Protein AF-A0A1Y0N5H6-F1 (afdb_monomer_lite)

Structure (mmCIF, N/CA/C/O backbone):
data_AF-A0A1Y0N5H6-F1
#
_entry.id   AF-A0A1Y0N5H6-F1
#
loop_
_atom_site.group_PDB
_atom_site.id
_atom_site.type_symbol
_atom_site.label_atom_id
_atom_site.label_alt_id
_atom_site.label_comp_id
_atom_site.label_asym_id
_atom_site.label_entity_id
_atom_site.label_seq_id
_atom_site.pdbx_PDB_ins_code
_atom_site.Cartn_x
_atom_site.Cartn_y
_atom_site.Cartn_z
_atom_site.occupancy
_atom_site.B_iso_or_equiv
_atom_site.auth_seq_id
_atom_site.auth_comp_id
_atom_site.auth_asym_id
_atom_site.auth_atom_id
_atom_site.pdbx_PDB_model_num
ATOM 1 N N . MET A 1 1 ? -9.984 -1.069 -18.831 1.00 58.22 1 MET A N 1
ATOM 2 C CA . MET A 1 1 ? -9.502 -0.508 -17.548 1.00 58.22 1 MET A CA 1
ATOM 3 C C . MET A 1 1 ? -8.630 -1.552 -16.875 1.00 58.22 1 MET A C 1
ATOM 5 O O . MET A 1 1 ? -8.851 -2.729 -17.127 1.00 58.22 1 MET A O 1
ATOM 9 N N . SER A 1 2 ? -7.608 -1.158 -16.109 1.00 81.31 2 SER A N 1
ATOM 10 C CA . SER A 1 2 ? -6.770 -2.136 -15.404 1.00 81.31 2 SER A CA 1
ATOM 11 C C . SER A 1 2 ? -7.422 -2.525 -14.075 1.00 81.31 2 SER A C 1
ATOM 13 O O . SER A 1 2 ? -7.950 -1.661 -13.372 1.00 81.31 2 SER A O 1
ATOM 15 N N . LEU A 1 3 ? -7.335 -3.809 -13.715 1.00 82.31 3 LEU A N 1
ATOM 16 C CA . LEU A 1 3 ? -7.831 -4.347 -12.440 1.00 82.31 3 LEU A CA 1
ATOM 17 C C . LEU A 1 3 ? -7.279 -3.569 -11.231 1.00 82.31 3 LEU A C 1
ATOM 19 O O . LEU A 1 3 ? -7.959 -3.401 -10.220 1.00 82.31 3 LEU A O 1
ATOM 23 N N . LEU A 1 4 ? -6.054 -3.047 -11.346 1.00 85.25 4 LEU A N 1
ATOM 24 C CA . LEU A 1 4 ? -5.412 -2.253 -10.301 1.00 85.25 4 LEU A CA 1
ATOM 25 C C . LEU A 1 4 ? -6.113 -0.914 -10.066 1.00 85.25 4 LEU A C 1
ATOM 27 O O . LEU A 1 4 ? -6.288 -0.513 -8.918 1.00 85.25 4 LEU A O 1
ATOM 31 N N . LEU A 1 5 ? -6.508 -0.222 -11.138 1.00 85.56 5 LEU A N 1
ATOM 32 C CA . LEU A 1 5 ? -7.171 1.077 -11.034 1.00 85.56 5 LEU A CA 1
ATOM 33 C C . LEU A 1 5 ? -8.551 0.928 -10.382 1.00 85.56 5 LEU A C 1
ATOM 35 O O . LEU A 1 5 ? -8.894 1.685 -9.477 1.00 85.56 5 LEU A O 1
ATOM 39 N N . GLU A 1 6 ? -9.303 -0.093 -10.798 1.00 87.88 6 GLU A N 1
ATOM 40 C CA . GLU A 1 6 ? -10.616 -0.419 -10.233 1.00 87.88 6 GLU A CA 1
ATOM 41 C C . GLU A 1 6 ? -10.504 -0.833 -8.764 1.00 87.88 6 GLU A C 1
ATOM 43 O O . GLU A 1 6 ? -11.273 -0.356 -7.932 1.00 87.88 6 GLU A O 1
ATOM 48 N N . THR A 1 7 ? -9.498 -1.641 -8.415 1.00 87.50 7 THR A N 1
ATOM 49 C CA . THR A 1 7 ? -9.249 -2.045 -7.023 1.00 87.50 7 THR A CA 1
ATOM 50 C C . THR A 1 7 ? -8.902 -0.840 -6.146 1.00 87.50 7 THR A C 1
ATOM 52 O O . THR A 1 7 ? -9.476 -0.680 -5.069 1.00 87.50 7 THR A O 1
ATOM 55 N N . LYS A 1 8 ? -8.017 0.058 -6.611 1.00 87.62 8 LYS A N 1
ATOM 56 C CA . LYS A 1 8 ? -7.678 1.296 -5.888 1.00 87.62 8 LYS A CA 1
ATOM 57 C C . LYS A 1 8 ? -8.905 2.185 -5.679 1.00 87.62 8 LYS A C 1
ATOM 59 O O . LYS A 1 8 ? -9.112 2.675 -4.569 1.00 87.62 8 LYS A O 1
ATOM 64 N N . ALA A 1 9 ? -9.730 2.356 -6.713 1.00 87.94 9 ALA A N 1
ATOM 65 C CA . ALA A 1 9 ? -10.960 3.138 -6.632 1.00 87.94 9 ALA A CA 1
ATOM 66 C C . ALA A 1 9 ? -11.977 2.513 -5.661 1.00 87.94 9 ALA A C 1
ATOM 68 O O . ALA A 1 9 ? -12.497 3.206 -4.790 1.00 87.94 9 ALA A O 1
ATOM 69 N N . ALA A 1 10 ? -12.202 1.198 -5.741 1.00 89.38 10 ALA A N 1
ATOM 70 C CA . ALA A 1 10 ? -13.122 0.475 -4.862 1.00 89.38 10 ALA A CA 1
ATOM 71 C C . ALA A 1 10 ? -12.689 0.511 -3.387 1.00 89.38 10 ALA A C 1
ATOM 73 O O . ALA A 1 10 ? -13.523 0.525 -2.481 1.00 89.38 10 ALA A O 1
ATOM 74 N N . MET A 1 11 ? -11.381 0.556 -3.130 1.00 89.12 11 MET A N 1
ATOM 75 C CA . MET A 1 11 ? -10.827 0.718 -1.786 1.00 89.12 11 MET A CA 1
ATOM 76 C C . MET A 1 11 ? -10.860 2.166 -1.283 1.00 89.12 11 MET A C 1
ATOM 78 O O . MET A 1 11 ? -10.566 2.394 -0.110 1.00 89.12 11 MET A O 1
ATOM 82 N N . GLY A 1 12 ? -11.193 3.142 -2.132 1.00 89.69 12 GLY A N 1
ATOM 83 C CA . GLY A 1 12 ? -11.095 4.562 -1.796 1.00 89.69 12 GLY A CA 1
ATOM 84 C C . GLY A 1 12 ? -9.658 4.980 -1.490 1.00 89.69 12 GLY A C 1
ATOM 85 O O . GLY A 1 12 ? -9.422 5.689 -0.516 1.00 89.69 12 GLY A O 1
ATOM 86 N N . TYR A 1 13 ? -8.687 4.470 -2.255 1.00 89.00 13 TYR A N 1
ATOM 87 C CA . TYR A 1 13 ? -7.281 4.793 -2.037 1.00 89.00 13 TYR A CA 1
ATOM 88 C C . TYR A 1 13 ? -6.996 6.273 -2.322 1.00 89.00 13 TYR A C 1
ATOM 90 O O . TYR A 1 13 ? -7.308 6.776 -3.403 1.00 89.00 13 TYR A O 1
ATOM 98 N N . THR A 1 14 ? -6.330 6.939 -1.383 1.00 88.44 14 THR A N 1
ATOM 99 C CA . THR A 1 14 ? -5.790 8.292 -1.532 1.00 88.44 14 THR A CA 1
ATOM 100 C C . THR A 1 14 ? -4.298 8.295 -1.184 1.00 88.44 14 THR A C 1
ATOM 102 O O . THR A 1 14 ? -3.870 7.554 -0.298 1.00 88.44 14 THR A O 1
ATOM 105 N N . PRO A 1 15 ? -3.471 9.121 -1.848 1.00 82.94 15 PRO A N 1
ATOM 106 C CA . PRO A 1 15 ? -2.040 9.207 -1.542 1.00 82.94 15 PRO A CA 1
ATOM 107 C C . PRO A 1 15 ? -1.728 9.946 -0.224 1.00 82.94 15 PRO A C 1
ATOM 109 O O . PRO A 1 15 ? -0.594 9.898 0.237 1.00 82.94 15 PRO A O 1
ATOM 112 N N . ALA A 1 16 ? -2.711 10.597 0.416 1.00 80.12 16 ALA A N 1
ATOM 113 C CA . ALA A 1 16 ? -2.542 11.283 1.700 1.00 80.12 16 ALA A CA 1
ATOM 114 C C . ALA A 1 16 ? -3.866 11.397 2.502 1.00 80.12 16 ALA A C 1
ATOM 116 O O . ALA A 1 16 ? -4.934 11.405 1.877 1.00 80.12 16 ALA A O 1
ATOM 117 N N . PRO A 1 17 ? -3.834 11.559 3.848 1.00 67.25 17 PRO A N 1
ATOM 118 C CA . PRO A 1 17 ? -2.692 11.387 4.745 1.00 67.25 17 PRO A CA 1
ATOM 119 C C . PRO A 1 17 ? -2.772 10.130 5.648 1.00 67.25 17 PRO A C 1
ATOM 121 O O . PRO A 1 17 ? -3.741 9.884 6.363 1.00 67.25 17 PRO A O 1
ATOM 124 N N . ASN A 1 18 ? -1.639 9.428 5.669 1.00 60.78 18 ASN A N 1
ATOM 125 C CA . ASN A 1 18 ? -0.9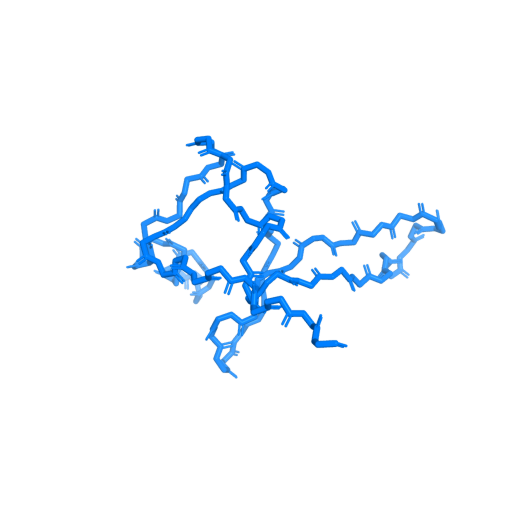49 8.752 6.769 1.00 60.78 18 ASN A CA 1
ATOM 126 C C . ASN A 1 18 ? -1.571 7.493 7.400 1.00 60.78 18 ASN A C 1
ATOM 128 O O . ASN A 1 18 ? -1.877 7.493 8.594 1.00 60.78 18 ASN A O 1
ATOM 132 N N . ARG A 1 19 ? -1.699 6.389 6.640 1.00 77.12 19 ARG A N 1
ATOM 133 C CA . ARG A 1 19 ? -2.044 5.069 7.217 1.00 77.12 19 ARG A CA 1
ATOM 134 C C . ARG A 1 19 ? -1.357 3.847 6.599 1.00 77.12 19 ARG A C 1
ATOM 136 O O . ARG A 1 19 ? -1.304 2.813 7.258 1.00 77.12 19 ARG A O 1
ATOM 143 N N . CYS A 1 20 ? -0.835 3.904 5.377 1.00 88.00 20 CYS A N 1
ATOM 144 C CA . CYS A 1 20 ? -0.380 2.692 4.694 1.00 88.00 20 CYS A CA 1
ATOM 145 C C . CYS A 1 20 ? 0.778 1.977 5.408 1.00 88.00 20 CYS A C 1
ATOM 147 O O . CYS A 1 20 ? 0.643 0.783 5.642 1.00 88.00 20 CYS A O 1
ATOM 149 N N . SER A 1 21 ? 1.839 2.655 5.859 1.00 87.81 21 SER A N 1
ATOM 150 C CA . SER A 1 21 ? 2.959 1.996 6.578 1.00 87.81 21 SER A CA 1
ATOM 151 C C . SER A 1 21 ? 2.549 1.202 7.826 1.00 87.81 21 SER A C 1
ATOM 153 O O . SER A 1 21 ? 3.159 0.178 8.158 1.00 87.81 21 SER A O 1
ATOM 155 N N . LYS A 1 22 ? 1.483 1.649 8.499 1.00 89.88 22 LYS A N 1
ATOM 156 C CA . LYS A 1 22 ? 0.904 1.015 9.693 1.00 89.88 22 LYS A CA 1
ATOM 157 C C . LYS A 1 22 ? -0.143 -0.052 9.373 1.00 89.88 22 LYS A C 1
ATOM 159 O O . LYS A 1 22 ? -0.662 -0.682 10.287 1.00 89.88 22 LYS A O 1
ATOM 164 N N . CYS A 1 23 ? -0.477 -0.251 8.102 1.00 91.38 23 CYS A N 1
ATOM 165 C CA . CYS A 1 23 ? -1.502 -1.192 7.676 1.00 91.38 23 CYS A CA 1
ATOM 166 C C . CYS A 1 23 ? -0.957 -2.626 7.658 1.00 91.38 23 CYS A C 1
ATOM 168 O O . CYS A 1 23 ? 0.127 -2.860 7.125 1.00 91.38 23 CYS A O 1
ATOM 170 N N . ARG A 1 24 ? -1.715 -3.615 8.146 1.00 92.19 24 ARG A N 1
ATOM 171 C CA . ARG A 1 24 ? -1.345 -5.045 8.079 1.00 92.19 24 ARG A CA 1
ATOM 172 C C . ARG A 1 24 ? -1.100 -5.549 6.656 1.00 92.19 24 ARG A C 1
ATOM 174 O O . ARG A 1 24 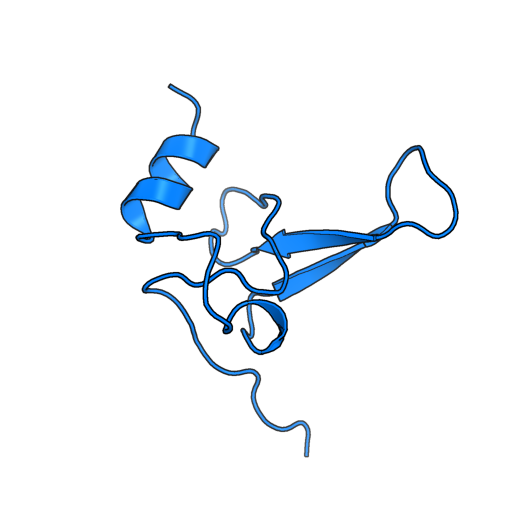? -0.373 -6.513 6.460 1.00 92.19 24 ARG A O 1
ATOM 181 N N . TYR A 1 25 ? -1.701 -4.890 5.666 1.00 92.44 25 TYR A N 1
ATOM 182 C CA . TYR A 1 25 ? -1.589 -5.235 4.248 1.00 92.44 25 TYR A CA 1
ATOM 183 C C . TYR A 1 25 ? -0.433 -4.521 3.539 1.00 92.44 25 TYR A C 1
ATOM 185 O O . TYR A 1 25 ? -0.297 -4.640 2.323 1.00 92.44 25 TYR A O 1
ATOM 193 N N . PHE A 1 26 ? 0.360 -3.726 4.255 1.00 92.31 26 PHE A N 1
ATOM 194 C CA . PHE A 1 26 ? 1.521 -3.046 3.695 1.00 92.31 26 PHE A CA 1
ATOM 195 C C . PHE A 1 26 ? 2.755 -3.932 3.783 1.00 92.31 26 PHE A C 1
ATOM 197 O O . PHE A 1 26 ? 3.108 -4.422 4.859 1.00 92.31 26 PHE A O 1
ATOM 204 N N . THR A 1 27 ? 3.428 -4.096 2.652 1.00 92.62 27 THR A N 1
ATOM 205 C CA . THR A 1 27 ? 4.671 -4.852 2.536 1.00 92.62 27 THR A CA 1
ATOM 206 C C . THR A 1 27 ? 5.675 -4.083 1.688 1.00 92.62 27 THR A C 1
ATOM 208 O O . THR A 1 27 ? 5.295 -3.267 0.848 1.00 92.62 27 THR A O 1
ATOM 211 N N . GLU A 1 28 ? 6.952 -4.359 1.909 1.00 92.94 28 GLU A N 1
ATOM 212 C CA . GLU A 1 28 ? 8.050 -3.824 1.117 1.00 92.94 28 GLU A CA 1
ATOM 213 C C . GLU A 1 28 ? 8.717 -4.971 0.363 1.00 92.94 28 GLU A C 1
ATOM 215 O O . GLU A 1 28 ? 8.876 -6.070 0.895 1.00 92.94 28 GLU A O 1
ATOM 220 N N . GLN A 1 29 ? 9.069 -4.728 -0.894 1.00 92.25 29 GLN A N 1
ATOM 221 C CA . GLN A 1 29 ? 9.744 -5.695 -1.753 1.00 92.25 29 GLN A CA 1
ATOM 222 C C . GLN A 1 29 ? 10.916 -5.013 -2.454 1.00 92.25 29 GLN A C 1
ATOM 224 O O . GLN A 1 29 ? 10.792 -3.857 -2.846 1.00 92.25 29 GLN A O 1
ATOM 229 N N . ASP A 1 30 ? 12.036 -5.709 -2.644 1.00 93.25 30 ASP A N 1
ATOM 230 C CA . ASP A 1 30 ? 13.166 -5.156 -3.395 1.00 93.25 30 ASP A CA 1
ATOM 231 C C . ASP A 1 30 ? 12.747 -4.740 -4.811 1.00 93.25 30 ASP A C 1
ATOM 233 O O . ASP A 1 30 ? 12.024 -5.459 -5.513 1.00 93.25 30 ASP A O 1
ATOM 237 N N . HIS A 1 31 ? 13.203 -3.563 -5.237 1.00 90.62 31 HIS A N 1
ATOM 238 C CA . HIS A 1 31 ? 12.966 -3.082 -6.585 1.00 90.62 31 HIS A CA 1
ATOM 239 C C . HIS A 1 31 ? 13.740 -3.966 -7.577 1.00 90.62 31 HIS A C 1
ATOM 241 O O . HIS A 1 31 ? 14.956 -4.107 -7.449 1.00 90.62 31 HIS A O 1
ATOM 247 N N . PRO A 1 32 ? 13.089 -4.528 -8.613 1.00 88.50 32 PRO A N 1
ATOM 248 C CA . PRO A 1 32 ? 13.695 -5.553 -9.473 1.00 88.50 32 PRO A CA 1
ATOM 249 C C . PRO A 1 32 ? 14.895 -5.060 -10.295 1.00 88.50 32 PRO A C 1
ATOM 251 O O . PRO A 1 32 ? 15.633 -5.866 -10.852 1.00 88.50 32 PRO A O 1
ATOM 254 N N . VAL A 1 33 ? 15.063 -3.741 -10.408 1.00 90.88 33 VAL A N 1
ATOM 255 C CA . VAL A 1 33 ? 16.090 -3.098 -11.246 1.00 90.88 33 VAL A CA 1
ATOM 256 C C . VAL A 1 33 ? 17.006 -2.162 -10.451 1.00 90.88 33 VAL A C 1
ATOM 258 O O . VAL A 1 33 ? 18.107 -1.861 -10.898 1.00 90.88 33 VAL A O 1
ATOM 261 N N . LEU A 1 34 ? 16.568 -1.672 -9.288 1.00 88.94 34 LEU A N 1
ATOM 262 C CA . LEU A 1 34 ? 17.268 -0.609 -8.561 1.00 88.94 34 LEU A CA 1
ATOM 263 C C . LEU A 1 34 ? 17.761 -1.180 -7.238 1.00 88.94 34 LEU A C 1
ATOM 265 O O . LEU A 1 34 ? 16.963 -1.488 -6.356 1.00 88.94 34 LEU A O 1
ATOM 269 N N . GLU A 1 35 ? 19.077 -1.327 -7.106 1.00 88.00 35 GLU A N 1
ATOM 270 C CA . GLU A 1 35 ? 19.674 -1.773 -5.852 1.00 88.00 35 GLU A CA 1
ATOM 271 C C . GLU A 1 35 ? 19.349 -0.795 -4.718 1.00 88.00 35 GLU A C 1
ATOM 273 O O . GLU A 1 35 ? 19.395 0.424 -4.896 1.00 88.00 35 GLU A O 1
ATOM 278 N N . ARG A 1 36 ? 19.067 -1.340 -3.526 1.00 85.38 36 ARG A N 1
ATOM 279 C CA . ARG A 1 36 ? 18.773 -0.572 -2.300 1.00 85.38 36 ARG A CA 1
ATOM 280 C C . ARG A 1 36 ? 17.540 0.334 -2.412 1.00 85.38 36 ARG A C 1
ATOM 282 O O . ARG A 1 36 ? 17.459 1.351 -1.725 1.00 85.38 36 ARG A O 1
ATOM 289 N N . MET A 1 37 ? 16.591 -0.028 -3.270 1.00 89.56 37 MET A N 1
ATOM 290 C CA . MET A 1 37 ? 15.285 0.616 -3.348 1.00 89.56 37 MET A CA 1
ATOM 291 C C . MET A 1 37 ? 14.188 -0.410 -3.076 1.00 89.56 37 MET A C 1
ATOM 293 O O . MET A 1 37 ? 14.252 -1.532 -3.573 1.00 89.56 37 MET A O 1
ATOM 297 N N . TRP A 1 38 ? 13.170 -0.009 -2.316 1.00 89.00 38 TRP A N 1
ATOM 298 C CA . TRP A 1 38 ? 12.043 -0.865 -1.954 1.00 89.00 38 TRP A CA 1
ATOM 299 C C . TRP A 1 38 ? 10.751 -0.356 -2.585 1.00 89.00 38 TRP A C 1
ATOM 301 O O . TRP A 1 38 ? 10.392 0.817 -2.460 1.00 89.00 38 TRP A O 1
ATOM 311 N N . LEU A 1 39 ? 10.040 -1.262 -3.248 1.00 92.06 39 LEU A N 1
ATOM 312 C CA . LEU A 1 39 ? 8.661 -1.087 -3.667 1.00 92.06 39 LEU A CA 1
ATOM 313 C C . LEU A 1 39 ? 7.751 -1.200 -2.451 1.00 92.06 39 LEU A C 1
ATOM 315 O O . LEU A 1 39 ? 7.784 -2.192 -1.724 1.00 92.06 39 LEU A O 1
ATOM 319 N N . LYS A 1 40 ? 6.900 -0.196 -2.268 1.00 92.06 40 LYS A N 1
ATOM 320 C CA . LYS A 1 40 ? 5.896 -0.140 -1.206 1.00 92.06 40 LYS A CA 1
ATOM 321 C C . LYS A 1 40 ? 4.585 -0.668 -1.761 1.00 92.06 40 LYS A C 1
ATOM 323 O O . LYS A 1 40 ? 3.990 -0.043 -2.633 1.00 92.06 40 LYS A O 1
ATOM 328 N N . LEU A 1 41 ? 4.147 -1.833 -1.303 1.00 92.44 41 LEU A N 1
ATOM 329 C CA . LEU A 1 41 ? 3.052 -2.582 -1.916 1.00 92.44 41 LEU A CA 1
ATOM 330 C C . LEU A 1 41 ? 1.891 -2.796 -0.939 1.00 92.44 41 LEU A C 1
ATOM 332 O O . LEU A 1 41 ? 2.087 -3.026 0.254 1.00 92.44 41 LEU A O 1
ATOM 336 N N . CYS A 1 42 ? 0.667 -2.781 -1.466 1.00 91.50 42 CYS A N 1
ATOM 337 C CA . CYS A 1 42 ? -0.532 -3.234 -0.768 1.00 91.50 42 CYS A CA 1
ATOM 338 C C . CYS A 1 42 ? -0.919 -4.647 -1.222 1.00 91.50 42 CYS A C 1
ATOM 340 O O . CYS A 1 42 ? -1.023 -4.911 -2.422 1.00 91.50 42 CYS A O 1
ATOM 342 N N . THR A 1 43 ? -1.164 -5.537 -0.260 1.00 92.25 43 THR A N 1
ATOM 343 C CA . THR A 1 43 ? -1.530 -6.949 -0.465 1.00 92.25 43 THR A CA 1
ATOM 344 C C . THR A 1 43 ? -2.951 -7.281 -0.005 1.00 92.25 43 THR A C 1
ATOM 346 O O . THR A 1 43 ? -3.280 -8.449 0.174 1.00 92.25 43 THR A O 1
ATOM 349 N N . TYR A 1 44 ? -3.810 -6.270 0.182 1.00 89.25 44 TYR A N 1
ATOM 350 C CA . TYR A 1 44 ? -5.199 -6.468 0.621 1.00 89.25 44 TYR A CA 1
ATOM 351 C C . TYR A 1 44 ? -5.981 -7.402 -0.315 1.00 89.25 44 TYR A C 1
ATOM 353 O O . TYR A 1 44 ? -6.753 -8.247 0.133 1.00 89.25 44 TYR A O 1
ATOM 361 N N . SER A 1 45 ? -5.778 -7.252 -1.627 1.00 84.75 45 SER A N 1
ATOM 362 C CA . SER A 1 45 ? -6.415 -8.106 -2.625 1.00 84.75 45 SER A CA 1
ATOM 363 C C . SER A 1 45 ? -5.616 -9.392 -2.817 1.00 84.75 45 SER A C 1
ATOM 365 O O . SER A 1 45 ? -4.438 -9.361 -3.167 1.00 84.75 45 SER A O 1
ATOM 367 N N . VAL A 1 46 ? -6.289 -10.535 -2.684 1.00 81.50 46 VAL A N 1
ATOM 368 C CA . VAL A 1 46 ? -5.723 -11.853 -3.021 1.00 81.50 46 VAL A CA 1
ATOM 369 C C . VAL A 1 46 ? -5.435 -12.011 -4.519 1.00 81.50 46 VAL A C 1
ATOM 371 O O . VAL A 1 46 ? -4.688 -12.903 -4.908 1.00 81.50 46 VAL A O 1
ATOM 374 N N . LEU A 1 47 ? -6.018 -11.151 -5.361 1.00 81.94 47 LEU A N 1
ATOM 375 C CA . LEU A 1 47 ? -5.889 -11.210 -6.819 1.00 81.94 47 LEU A CA 1
ATOM 376 C C . LEU A 1 47 ? -4.707 -10.392 -7.346 1.00 81.94 47 LEU A C 1
ATOM 378 O O . LEU A 1 47 ? -4.194 -10.683 -8.424 1.00 81.94 47 LEU A O 1
ATOM 382 N N . CYS A 1 48 ? -4.292 -9.345 -6.630 1.00 82.19 48 CYS A N 1
ATOM 383 C CA . CYS A 1 48 ? -3.256 -8.437 -7.110 1.00 82.19 48 CYS A CA 1
ATOM 384 C C . CYS A 1 48 ? -2.559 -7.679 -5.978 1.00 82.19 48 CYS A C 1
ATOM 386 O O . CYS A 1 48 ? -3.191 -7.246 -5.015 1.00 82.19 48 CYS A O 1
ATOM 388 N N . LYS A 1 49 ? -1.261 -7.428 -6.167 1.00 88.81 49 LYS A N 1
ATOM 389 C CA . LYS A 1 49 ? -0.469 -6.493 -5.363 1.00 88.81 49 LYS A CA 1
ATOM 390 C C . LYS A 1 49 ? -0.254 -5.221 -6.171 1.00 88.81 49 LYS A C 1
ATOM 392 O O . LYS A 1 49 ? -0.094 -5.297 -7.389 1.00 88.81 49 LYS A O 1
ATOM 397 N N . PHE A 1 50 ? -0.248 -4.067 -5.520 1.00 89.88 50 PHE A N 1
ATOM 398 C CA . PHE A 1 50 ? -0.019 -2.798 -6.208 1.00 89.88 50 PHE A CA 1
ATOM 399 C C . PHE A 1 50 ? 0.758 -1.812 -5.359 1.00 89.88 50 PHE A C 1
ATOM 401 O O . PHE A 1 50 ? 0.658 -1.821 -4.134 1.00 89.88 50 PHE A O 1
ATOM 408 N N . GLU A 1 51 ? 1.487 -0.933 -6.039 1.00 91.06 51 GLU A N 1
ATOM 409 C CA . GLU A 1 51 ? 2.257 0.121 -5.396 1.00 91.06 51 GLU A CA 1
ATOM 410 C C . GLU A 1 51 ? 1.359 1.150 -4.715 1.00 91.06 51 GLU A C 1
ATOM 412 O O . GLU A 1 51 ? 0.344 1.602 -5.268 1.00 91.06 51 GLU A O 1
ATOM 417 N N . VAL A 1 52 ? 1.758 1.510 -3.504 1.00 90.75 52 VAL A N 1
ATOM 418 C CA . VAL A 1 52 ? 1.132 2.515 -2.655 1.00 90.75 52 VAL A CA 1
ATOM 419 C C . VAL A 1 52 ? 2.199 3.425 -2.078 1.00 90.75 52 VAL A C 1
ATOM 421 O O . VAL A 1 52 ? 3.348 3.035 -1.890 1.00 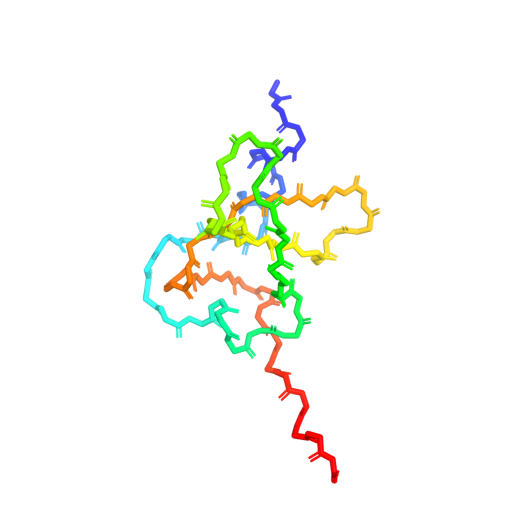90.75 52 VAL A O 1
ATOM 424 N N . GLU A 1 53 ? 1.807 4.645 -1.752 1.00 88.62 53 GLU A N 1
ATOM 425 C CA . GLU A 1 53 ? 2.658 5.526 -0.974 1.00 88.62 53 GLU A CA 1
ATOM 426 C C . GLU A 1 53 ? 2.603 5.134 0.498 1.00 88.62 53 GLU A C 1
ATOM 428 O O . GLU A 1 53 ? 1.572 4.699 1.013 1.00 88.62 53 GLU A O 1
ATOM 433 N N . GLU A 1 54 ? 3.714 5.335 1.199 1.00 86.19 54 GLU A N 1
ATOM 434 C CA . GLU A 1 54 ? 3.810 5.090 2.641 1.00 86.19 54 GLU A CA 1
ATOM 435 C C . GLU A 1 54 ? 2.759 5.883 3.427 1.00 86.19 54 GLU A C 1
ATOM 437 O O . GLU A 1 54 ? 2.114 5.369 4.344 1.00 86.19 54 GLU A O 1
ATOM 442 N N . ASN A 1 55 ? 2.542 7.120 2.975 1.00 87.50 55 ASN A N 1
ATOM 443 C CA . ASN A 1 55 ? 1.586 8.069 3.524 1.00 87.50 55 ASN A CA 1
ATOM 444 C C . ASN A 1 55 ? 0.188 7.923 2.909 1.00 87.50 55 ASN A C 1
ATOM 446 O O . ASN A 1 55 ? -0.694 8.723 3.217 1.00 87.50 55 ASN A O 1
ATOM 450 N N . GLY A 1 56 ? -0.035 6.911 2.070 1.00 88.75 56 GLY A N 1
ATOM 451 C CA . GLY A 1 56 ? -1.343 6.618 1.508 1.00 88.75 56 GLY A CA 1
ATOM 452 C C . GLY A 1 56 ? -2.360 6.198 2.571 1.00 88.75 56 GLY A C 1
ATOM 453 O O . GLY A 1 56 ? -2.027 5.868 3.715 1.00 88.75 56 GLY A O 1
ATOM 454 N N . HIS A 1 57 ? -3.628 6.198 2.182 1.00 89.62 57 HIS A N 1
ATOM 455 C CA . HIS A 1 57 ? -4.750 5.728 2.980 1.00 89.62 57 HIS A CA 1
ATOM 456 C C . HIS A 1 57 ? -5.776 5.031 2.077 1.00 89.62 57 HIS A C 1
ATOM 458 O O . HIS A 1 57 ? -5.858 5.302 0.886 1.00 89.62 57 HIS A O 1
ATOM 464 N N . CYS A 1 58 ? -6.555 4.109 2.637 1.00 91.12 58 CYS A N 1
ATOM 465 C CA . CYS A 1 58 ? -7.741 3.553 1.996 1.00 91.12 58 CYS A CA 1
ATOM 466 C C . CYS A 1 58 ? -8.760 3.124 3.060 1.00 91.12 58 CYS A C 1
ATOM 468 O O . CYS A 1 58 ? -8.412 2.919 4.227 1.00 91.12 58 CYS A O 1
ATOM 470 N N . ASN A 1 59 ? -10.001 2.886 2.640 1.00 90.75 59 ASN A N 1
ATOM 471 C CA . ASN A 1 59 ? -11.104 2.465 3.511 1.00 90.75 59 ASN A CA 1
ATOM 472 C C . ASN A 1 59 ? -10.944 1.039 4.068 1.00 90.75 59 ASN A C 1
ATOM 474 O O . ASN A 1 59 ? -11.742 0.603 4.892 1.00 90.75 59 ASN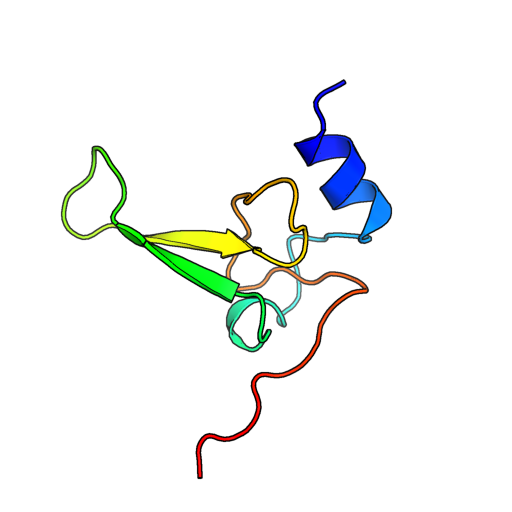 A O 1
ATOM 478 N N . LYS A 1 60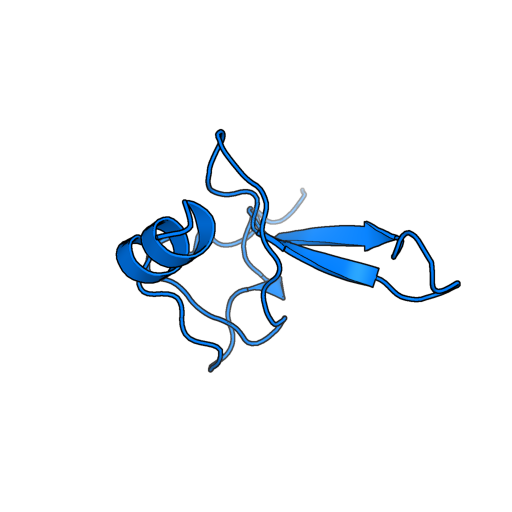 ? -9.935 0.294 3.602 1.00 90.25 60 LYS A N 1
ATOM 479 C CA . LYS A 1 60 ? -9.596 -1.067 4.048 1.00 90.25 60 LYS A CA 1
ATOM 480 C C . LYS A 1 60 ? -8.399 -1.092 4.999 1.00 90.25 60 LYS A C 1
ATOM 482 O O . LYS A 1 60 ? -7.744 -2.118 5.146 1.00 90.25 60 LYS A O 1
ATOM 487 N N . PHE A 1 61 ? -8.069 0.055 5.592 1.00 89.62 61 PHE A N 1
ATOM 488 C CA . PHE A 1 61 ? -7.006 0.139 6.579 1.00 89.62 61 PHE A CA 1
ATOM 489 C C . PHE A 1 61 ? -7.331 -0.725 7.798 1.00 89.62 61 PHE A C 1
ATOM 491 O O . PHE A 1 61 ? -8.351 -0.529 8.454 1.00 89.62 61 PHE A O 1
ATOM 498 N N . GLU A 1 62 ? -6.407 -1.616 8.119 1.00 90.75 62 GLU A N 1
ATOM 499 C CA . GLU A 1 62 ? -6.396 -2.392 9.349 1.00 90.75 62 GLU A CA 1
ATOM 500 C C . GLU A 1 62 ? -4.998 -2.256 9.941 1.00 90.75 62 GLU A C 1
ATOM 502 O O . GLU A 1 62 ? -4.010 -2.489 9.243 1.00 90.75 62 GLU A O 1
ATOM 507 N N . GLU A 1 63 ? -4.906 -1.818 11.191 1.00 90.25 63 GLU A N 1
ATOM 508 C CA . GLU A 1 63 ? -3.624 -1.603 11.856 1.00 90.25 63 GLU A CA 1
ATOM 509 C C . GLU A 1 63 ? -2.865 -2.931 12.010 1.00 90.25 63 GLU A C 1
ATOM 511 O O . GLU A 1 63 ? -3.470 -3.988 12.195 1.00 90.25 63 GLU A O 1
ATOM 516 N N . LYS A 1 64 ? -1.534 -2.895 11.881 1.00 85.94 64 LYS A N 1
ATOM 517 C CA . LYS A 1 64 ? -0.676 -4.042 12.201 1.00 85.94 64 LYS A CA 1
ATOM 518 C C . LYS A 1 64 ? -0.903 -4.416 13.665 1.00 85.94 64 LYS A C 1
ATOM 520 O O . LYS A 1 64 ? -0.779 -3.555 14.533 1.00 85.94 64 LYS A O 1
ATOM 525 N N . GLU A 1 65 ? -1.211 -5.682 1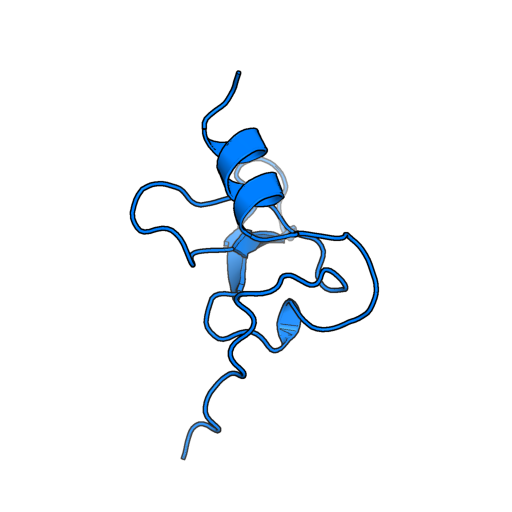3.936 1.00 79.50 65 GLU A N 1
ATOM 526 C CA . GLU A 1 65 ? -1.253 -6.161 15.316 1.00 79.50 65 GLU A CA 1
ATOM 527 C C . GLU A 1 65 ? 0.117 -5.918 15.972 1.00 79.50 65 GLU A C 1
ATOM 529 O O . GLU A 1 65 ? 1.149 -6.154 15.326 1.00 79.50 65 GLU A O 1
ATOM 534 N N . PRO A 1 66 ? 0.159 -5.426 17.224 1.00 65.94 66 PRO A N 1
ATOM 535 C CA . PRO A 1 66 ? 1.397 -5.378 17.983 1.00 65.94 66 PRO A CA 1
ATOM 536 C C . PRO A 1 66 ? 1.947 -6.802 18.055 1.00 65.94 66 PRO A C 1
ATOM 538 O O . PRO A 1 66 ? 1.264 -7.699 18.549 1.00 65.94 66 PRO A O 1
ATOM 541 N N . GLN A 1 67 ? 3.147 -7.031 17.519 1.00 54.59 67 GLN A N 1
ATOM 542 C CA . GLN A 1 67 ? 3.807 -8.318 17.720 1.00 54.59 67 GLN A CA 1
ATOM 543 C C . GLN A 1 67 ? 4.079 -8.470 19.230 1.00 54.59 67 GLN A C 1
ATOM 545 O O . GLN A 1 67 ? 4.604 -7.517 19.816 1.00 54.59 67 GLN A O 1
ATOM 550 N N . PRO A 1 68 ? 3.657 -9.581 19.862 1.00 57.78 68 PRO A N 1
ATOM 551 C CA . PRO A 1 68 ? 3.865 -9.825 21.289 1.00 57.78 68 PRO A CA 1
ATOM 552 C C . PRO A 1 68 ? 5.342 -10.001 21.658 1.00 57.78 68 PRO A C 1
ATOM 554 O O . PRO A 1 68 ? 6.132 -10.433 20.786 1.00 57.78 68 PRO A O 1
#

Foldseek 3Di:
DDPVVVVCVVQVKDQAADFQLQAPQWDWDDDPPDPPDTFTWGRPDPVDIDGGHNRMDTNPGDGDDPDD

Radius of gyration: 12.27 Å; chains: 1; bounding box: 33×23×39 Å

Sequence (68 aa):
MSLLLETKAAMGYTPAPNRCSKCRYFTEQDHPVLERMWLKLCTYSVLCKFEVEENGHCNKFEEKEPQP

pLDDT: mean 85.9, std 8.67, range [54.59, 93.25]

Secondary structure (DSSP, 8-state):
--HHHHHHHHTT-BS-SS-GGGBTTEEEEE-SSSTT-EEEEE---TT--EE--TT-B-TT--BPPPP-